Protein AF-A0A953ZDQ2-F1 (afdb_monomer_lite)

Sequence (167 aa):
MSFADTILGPKGLIAQKLPGYEDRPQQLAMAQAVEMALDNDRHLVVEAGTGVGKSFAYLVPAIRRAVEGKPDDRPIVISTGTIALQEQLYGKDIPFLRSVWEQEFTAVLAKGRSNYVSLRRLHNAARTEDKQGSGDMQRELSRLKRWAESTEDGSKSSMDFTPSGEA

Structure (mmCIF, N/CA/C/O backbone):
data_AF-A0A953ZDQ2-F1
#
_entry.id   AF-A0A953ZDQ2-F1
#
loop_
_atom_site.group_PDB
_atom_site.id
_atom_site.type_symbol
_atom_site.label_atom_id
_atom_site.label_alt_id
_atom_site.label_comp_id
_atom_site.label_asym_id
_atom_site.label_entity_id
_atom_site.label_seq_id
_atom_site.pdbx_PDB_ins_code
_atom_site.Cartn_x
_atom_site.Cartn_y
_atom_site.Cartn_z
_atom_site.occupancy
_atom_site.B_iso_or_equiv
_atom_site.auth_seq_id
_atom_site.auth_comp_id
_atom_site.auth_asym_id
_atom_site.auth_atom_id
_atom_site.pdbx_PDB_model_num
ATOM 1 N N . MET A 1 1 ? -15.096 0.222 21.584 1.00 63.53 1 MET A N 1
ATOM 2 C CA . MET A 1 1 ? -13.758 0.581 21.076 1.00 63.53 1 MET A CA 1
ATOM 3 C C . MET A 1 1 ? -13.760 0.205 19.605 1.00 63.53 1 MET A C 1
ATOM 5 O O . MET A 1 1 ? -14.180 -0.911 19.323 1.00 63.53 1 MET A O 1
ATOM 9 N N . SER A 1 2 ? -13.485 1.137 18.689 1.00 83.50 2 SER A N 1
ATOM 10 C CA . SER A 1 2 ? -13.499 0.824 17.250 1.00 83.50 2 SER A CA 1
ATOM 11 C C . SER A 1 2 ? -12.301 -0.054 16.897 1.00 83.50 2 SER A C 1
ATOM 13 O O . SER A 1 2 ? -11.312 -0.049 17.632 1.00 83.50 2 SER A O 1
ATOM 15 N N . PHE A 1 3 ? -12.347 -0.779 15.779 1.00 87.44 3 PHE A N 1
ATOM 16 C CA . PHE A 1 3 ? -11.174 -1.536 15.355 1.00 87.44 3 PHE A CA 1
ATOM 17 C C . PHE A 1 3 ? -10.009 -0.593 15.027 1.00 87.44 3 PHE A C 1
ATOM 19 O O . PHE A 1 3 ? -8.860 -0.884 15.343 1.00 87.44 3 PHE A O 1
ATOM 26 N N . ALA A 1 4 ? -10.286 0.590 14.467 1.00 89.69 4 ALA A N 1
ATOM 27 C CA . ALA A 1 4 ? -9.239 1.584 14.239 1.00 89.69 4 ALA A CA 1
ATOM 28 C C . ALA A 1 4 ? -8.437 1.922 15.517 1.00 89.69 4 ALA A C 1
ATOM 30 O O . ALA A 1 4 ? -7.227 2.117 15.436 1.00 89.69 4 ALA A O 1
ATOM 31 N N . ASP A 1 5 ? -9.076 1.933 16.693 1.00 89.94 5 ASP A N 1
ATOM 32 C CA . ASP A 1 5 ? -8.426 2.232 17.977 1.00 89.94 5 ASP A CA 1
ATOM 33 C C . ASP A 1 5 ? -7.484 1.108 18.443 1.00 89.94 5 ASP A C 1
ATOM 35 O O . ASP A 1 5 ? -6.423 1.381 19.003 1.00 89.94 5 ASP A O 1
ATOM 39 N N . THR A 1 6 ? -7.791 -0.158 18.139 1.00 91.81 6 THR A N 1
ATOM 40 C CA . THR A 1 6 ? -6.917 -1.289 18.510 1.00 91.81 6 THR A CA 1
ATOM 41 C C . THR A 1 6 ? -5.605 -1.304 17.719 1.00 91.81 6 THR A C 1
ATOM 43 O O . THR A 1 6 ? -4.609 -1.868 18.174 1.00 91.81 6 THR A O 1
ATOM 46 N N . ILE A 1 7 ? -5.574 -0.649 16.555 1.00 92.56 7 ILE A N 1
ATOM 47 C CA . ILE A 1 7 ? -4.393 -0.565 15.688 1.00 92.56 7 ILE A CA 1
ATOM 48 C C . ILE A 1 7 ? -3.663 0.776 15.846 1.00 92.56 7 ILE A C 1
ATOM 50 O O . ILE A 1 7 ? -2.445 0.781 16.038 1.00 92.56 7 ILE A O 1
ATOM 54 N N . LEU A 1 8 ? -4.394 1.895 15.766 1.00 93.19 8 LEU A N 1
ATOM 55 C CA . LEU A 1 8 ? -3.869 3.269 15.737 1.00 93.19 8 LEU A CA 1
ATOM 56 C C . LEU A 1 8 ? -3.978 4.001 17.080 1.00 93.19 8 LEU A C 1
ATOM 58 O O . LEU A 1 8 ? -3.484 5.116 17.209 1.00 93.19 8 LEU A O 1
ATOM 62 N N . GLY A 1 9 ? -4.619 3.423 18.092 1.00 91.06 9 GLY A N 1
ATOM 63 C CA . GLY A 1 9 ? -4.659 4.044 19.411 1.00 91.06 9 GLY A CA 1
ATOM 64 C C . GLY A 1 9 ? -3.264 4.139 20.051 1.00 91.06 9 GLY A C 1
ATOM 65 O O . GLY A 1 9 ? -2.327 3.449 19.636 1.00 91.06 9 GLY A O 1
ATOM 66 N N . PRO A 1 10 ? -3.108 4.916 21.136 1.00 88.44 10 PRO A N 1
ATOM 67 C CA . PRO A 1 10 ? -1.828 5.106 21.833 1.00 88.44 10 PRO A CA 1
ATOM 68 C C . PRO A 1 10 ? -1.224 3.811 22.407 1.00 88.44 10 PRO A C 1
ATOM 70 O O . PRO A 1 10 ? -0.040 3.768 22.730 1.00 88.44 10 PRO A O 1
ATOM 73 N N . LYS A 1 11 ? -2.029 2.750 22.551 1.00 89.12 11 LYS A N 1
ATOM 74 C CA . LYS A 1 11 ? -1.597 1.399 22.959 1.00 89.12 11 LYS A CA 1
ATOM 75 C C . LYS A 1 11 ? -1.813 0.344 21.864 1.00 89.12 11 LYS A C 1
ATOM 77 O O . LYS A 1 11 ? -1.686 -0.849 22.139 1.00 89.12 11 LYS A O 1
ATOM 82 N N . GLY A 1 12 ? -2.171 0.774 20.655 1.00 90.50 12 GLY A N 1
ATOM 83 C CA . GLY A 1 12 ? -2.493 -0.105 19.537 1.00 90.50 12 GLY A CA 1
ATOM 84 C C . GLY A 1 12 ? -1.272 -0.815 18.954 1.00 90.50 12 GLY A C 1
ATOM 85 O O . GLY A 1 12 ? -0.128 -0.519 19.308 1.00 90.50 12 GLY A O 1
ATOM 86 N N . LEU A 1 13 ? -1.511 -1.759 18.041 1.00 91.69 13 LEU A N 1
ATOM 87 C CA . LEU A 1 13 ? -0.452 -2.601 17.462 1.00 91.69 13 LEU A CA 1
ATOM 88 C C . LEU A 1 13 ? 0.668 -1.791 16.789 1.00 91.69 13 LEU A C 1
ATOM 90 O O . LEU A 1 13 ? 1.840 -2.159 16.878 1.00 91.69 13 LEU A O 1
ATOM 94 N N . ILE A 1 14 ? 0.334 -0.659 16.162 1.00 91.50 14 ILE A N 1
ATOM 95 C CA . ILE A 1 14 ? 1.333 0.206 15.522 1.00 91.50 14 ILE A CA 1
ATOM 96 C C . ILE A 1 14 ? 2.211 0.893 16.567 1.00 91.50 14 ILE A C 1
ATOM 98 O O . ILE A 1 14 ? 3.429 0.909 16.404 1.00 91.50 14 ILE A O 1
ATOM 102 N N . ALA A 1 15 ? 1.629 1.393 17.661 1.00 91.62 15 ALA A N 1
ATOM 103 C CA . ALA A 1 15 ? 2.377 2.031 18.744 1.00 91.62 15 ALA A CA 1
ATOM 104 C C . AL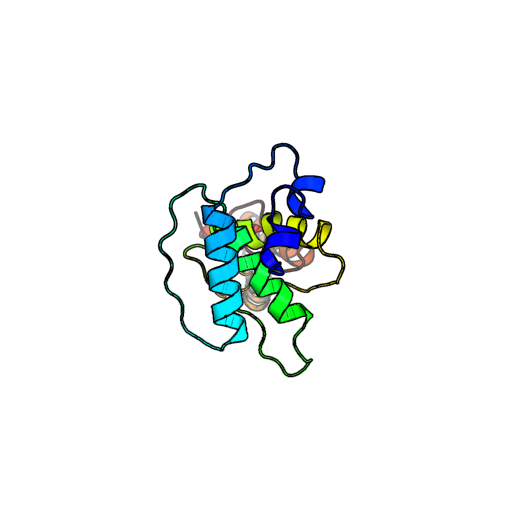A A 1 15 ? 3.404 1.080 19.385 1.00 91.62 15 ALA A C 1
ATOM 106 O O . ALA A 1 15 ? 4.476 1.507 19.804 1.00 91.62 15 ALA A O 1
ATOM 107 N N . GLN A 1 16 ? 3.100 -0.221 19.421 1.00 90.25 16 GLN A N 1
ATOM 108 C CA . GLN A 1 16 ? 3.986 -1.245 19.981 1.00 90.25 16 GLN A CA 1
ATOM 109 C C . GLN A 1 16 ? 5.171 -1.593 19.065 1.00 90.25 16 GLN A C 1
ATOM 111 O O . GLN A 1 16 ? 6.217 -2.015 19.558 1.00 90.25 16 GLN A O 1
ATOM 116 N N . LYS A 1 17 ? 5.023 -1.439 17.742 1.00 88.81 17 LYS A N 1
ATOM 117 C CA . LYS A 1 17 ? 6.038 -1.839 16.749 1.00 88.81 17 LYS A CA 1
ATOM 118 C C . LYS A 1 17 ? 6.763 -0.688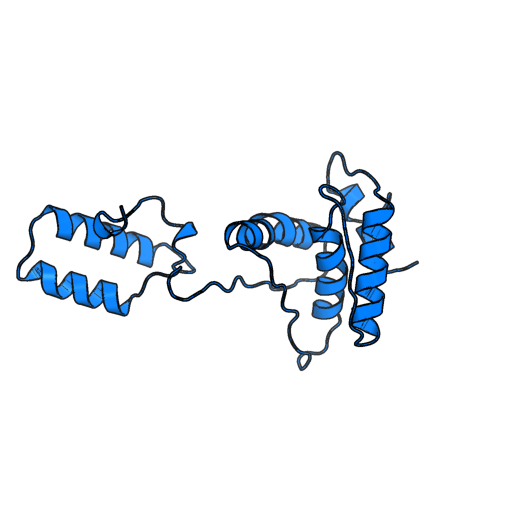 16.062 1.00 88.81 17 LYS A C 1
ATOM 120 O O . LYS A 1 17 ? 7.820 -0.934 15.487 1.00 88.81 17 LYS A O 1
ATOM 125 N N . LEU A 1 18 ? 6.225 0.530 16.081 1.00 88.56 18 LEU A N 1
ATOM 126 C CA . LEU A 1 18 ? 6.834 1.697 15.446 1.00 88.56 18 LEU A CA 1
ATOM 127 C C . LEU A 1 18 ? 7.524 2.581 16.497 1.00 88.56 18 LEU A C 1
ATOM 129 O O . LEU A 1 18 ? 6.842 3.307 17.225 1.00 88.56 18 LEU A O 1
ATOM 133 N N . PRO A 1 19 ? 8.868 2.572 16.579 1.00 86.56 19 PRO A N 1
ATOM 134 C CA . PRO A 1 19 ? 9.590 3.478 17.463 1.00 86.56 19 PRO A CA 1
ATOM 135 C C . PRO A 1 19 ? 9.272 4.935 17.117 1.00 86.56 19 PRO A C 1
ATOM 137 O O . PRO A 1 19 ? 9.325 5.327 15.951 1.00 86.56 19 PRO A O 1
ATOM 140 N N . GLY A 1 20 ? 8.950 5.740 18.130 1.00 86.62 20 GLY A N 1
ATOM 141 C CA . GLY A 1 20 ? 8.575 7.141 17.929 1.00 86.62 20 GLY A CA 1
ATOM 142 C C . GLY A 1 20 ? 7.167 7.341 17.363 1.00 86.62 20 GLY A C 1
ATOM 143 O O . GLY A 1 20 ? 6.900 8.400 16.798 1.00 86.62 20 GLY A O 1
ATOM 144 N N . TYR A 1 21 ? 6.275 6.349 17.494 1.00 89.50 21 TYR A N 1
ATOM 145 C CA . TYR A 1 21 ? 4.855 6.555 17.228 1.00 89.50 21 TYR A CA 1
ATOM 146 C C . TYR A 1 21 ? 4.316 7.719 18.065 1.00 89.50 21 TYR A C 1
ATOM 148 O O . TYR A 1 21 ? 4.526 7.788 19.276 1.00 89.50 21 TYR A O 1
ATOM 156 N N . GLU A 1 22 ? 3.610 8.622 17.399 1.00 89.88 22 GLU A N 1
ATOM 157 C CA . GLU A 1 22 ? 2.959 9.768 18.010 1.00 89.88 22 GLU A CA 1
ATOM 158 C C . GLU A 1 22 ? 1.454 9.578 17.860 1.00 89.88 22 GLU A C 1
ATOM 160 O O . GLU A 1 22 ? 0.960 9.426 16.740 1.00 89.88 22 GLU A O 1
ATOM 165 N N . ASP A 1 23 ? 0.736 9.592 18.982 1.00 89.06 23 ASP A N 1
ATOM 166 C CA . ASP A 1 23 ? -0.721 9.566 18.965 1.00 89.06 23 ASP A CA 1
ATOM 167 C C . ASP A 1 23 ? -1.252 10.866 18.353 1.00 89.06 23 ASP A C 1
ATOM 169 O O . ASP A 1 23 ? -0.991 11.967 18.842 1.00 89.06 23 ASP A O 1
ATOM 173 N N . ARG A 1 24 ? -1.984 10.731 17.246 1.00 92.31 24 ARG A N 1
ATOM 174 C CA . ARG A 1 24 ? -2.552 11.852 16.495 1.00 92.31 24 ARG A CA 1
ATOM 175 C C . ARG A 1 24 ? -4.066 11.684 16.448 1.00 92.31 24 ARG A C 1
ATOM 177 O O . ARG A 1 24 ? -4.561 10.944 15.595 1.00 92.31 24 ARG A O 1
ATOM 184 N N . PRO A 1 25 ? -4.833 12.405 17.286 1.00 92.62 25 PRO A N 1
ATOM 185 C CA . PRO A 1 25 ? -6.286 12.251 17.352 1.00 92.62 25 PRO A CA 1
ATOM 186 C C . PRO A 1 25 ? -6.988 12.419 15.997 1.00 92.62 25 PRO A C 1
ATOM 188 O O . PRO A 1 25 ? -7.975 11.742 15.720 1.00 92.62 25 PRO A O 1
ATOM 191 N N . GLN A 1 26 ? -6.461 13.275 15.113 1.00 94.75 26 GLN A N 1
ATOM 192 C CA . GLN A 1 26 ? -7.006 13.477 13.766 1.00 94.75 26 GLN A CA 1
ATOM 193 C C . GLN A 1 26 ? -6.822 12.245 12.865 1.00 94.75 26 GLN A C 1
ATOM 195 O O . GLN A 1 26 ? -7.666 11.986 12.008 1.00 94.75 26 GLN A O 1
ATOM 200 N N . GLN A 1 27 ? -5.745 11.475 13.058 1.00 95.75 27 GLN A N 1
ATOM 201 C CA . GLN A 1 27 ? -5.512 10.217 12.347 1.00 95.75 27 GLN A CA 1
ATOM 202 C C . GLN A 1 27 ? -6.571 9.185 12.729 1.00 95.75 27 GLN A C 1
ATOM 204 O O . GLN A 1 27 ? -7.185 8.576 11.853 1.00 95.75 27 GLN A O 1
ATOM 209 N N . LEU A 1 28 ? -6.803 9.025 14.034 1.00 95.06 28 LEU A N 1
ATOM 210 C CA . LEU A 1 28 ? -7.790 8.089 14.560 1.00 95.06 28 LEU A CA 1
ATOM 211 C C . LEU A 1 28 ? -9.213 8.494 14.157 1.00 95.06 28 LEU A C 1
ATOM 213 O O . LEU A 1 28 ? -9.979 7.647 13.704 1.00 95.06 28 LEU A O 1
ATOM 217 N N . ALA A 1 29 ? -9.542 9.788 14.228 1.00 95.50 29 ALA A N 1
ATOM 218 C CA . ALA A 1 29 ? -10.836 10.308 13.790 1.00 95.50 29 ALA A CA 1
ATOM 219 C C . ALA A 1 29 ? -11.089 10.046 12.295 1.00 95.50 29 ALA A C 1
ATOM 221 O O . ALA A 1 29 ? -12.172 9.597 11.917 1.00 95.50 29 ALA A O 1
ATOM 222 N N . MET A 1 30 ? -10.083 10.266 11.437 1.00 96.94 30 MET A N 1
ATOM 223 C CA . MET A 1 30 ? -10.173 9.922 10.015 1.00 96.94 30 MET A CA 1
ATOM 224 C C . MET A 1 30 ? -10.353 8.413 9.819 1.00 96.94 30 MET A C 1
ATOM 226 O O . MET A 1 30 ? -11.196 8.008 9.023 1.00 96.94 30 MET A O 1
ATOM 230 N N . ALA A 1 31 ? -9.603 7.583 10.547 1.00 97.25 31 ALA A N 1
ATOM 231 C CA . ALA A 1 31 ? -9.697 6.131 10.433 1.00 97.25 31 ALA A CA 1
ATOM 232 C C . ALA A 1 31 ? -11.082 5.605 10.820 1.00 97.25 31 ALA A C 1
ATOM 234 O O . ALA A 1 31 ? -11.662 4.820 10.078 1.00 97.25 31 ALA A O 1
ATOM 235 N N . GLN A 1 32 ? -11.649 6.101 11.921 1.00 96.25 32 GLN A N 1
ATOM 236 C CA . GLN A 1 32 ? -13.014 5.790 12.350 1.00 96.25 32 GLN A CA 1
ATOM 237 C C . GLN A 1 32 ? -14.054 6.248 11.323 1.00 96.25 32 GLN A C 1
ATOM 239 O O . GLN A 1 32 ? -15.009 5.526 11.045 1.00 96.25 32 GLN A O 1
ATOM 244 N N . ALA A 1 33 ? -13.875 7.430 10.726 1.00 97.06 33 ALA A N 1
ATOM 245 C CA . ALA A 1 33 ? -14.770 7.913 9.679 1.00 97.06 33 ALA A CA 1
ATOM 246 C C . ALA A 1 33 ? -14.738 7.004 8.440 1.00 97.06 33 ALA A C 1
ATOM 248 O O . ALA A 1 33 ? -15.795 6.651 7.915 1.00 97.06 33 ALA A O 1
ATOM 249 N N . VAL A 1 34 ? -13.544 6.591 7.998 1.00 97.44 34 VAL A N 1
ATOM 250 C CA . VAL A 1 34 ? -13.376 5.657 6.873 1.00 97.44 34 VAL A CA 1
ATOM 251 C C . VAL A 1 34 ? -13.958 4.283 7.212 1.00 97.44 34 VAL A C 1
ATOM 253 O O . VAL A 1 34 ? -14.665 3.714 6.388 1.00 97.44 34 VAL A O 1
ATOM 256 N N . GLU A 1 35 ? -13.717 3.777 8.424 1.00 96.06 35 GLU A N 1
ATOM 257 C CA . GLU A 1 35 ? -14.283 2.526 8.942 1.00 96.06 35 GLU A CA 1
ATOM 258 C C . GLU A 1 35 ? -15.813 2.528 8.836 1.00 96.06 35 GLU A C 1
ATOM 260 O O . GLU A 1 35 ? -16.395 1.672 8.175 1.00 96.06 35 GLU A O 1
ATOM 265 N N . MET A 1 36 ? -16.460 3.562 9.383 1.00 96.19 36 MET A N 1
ATOM 266 C CA . MET A 1 36 ? -17.913 3.717 9.312 1.00 96.19 36 MET A CA 1
ATOM 267 C C . MET A 1 36 ? -18.418 3.841 7.870 1.00 96.19 36 MET A C 1
ATOM 269 O O . MET A 1 36 ? -19.476 3.305 7.547 1.00 96.19 36 MET A O 1
ATOM 273 N N . ALA A 1 37 ? -17.700 4.549 6.997 1.00 97.00 37 ALA A N 1
ATOM 274 C CA . ALA A 1 37 ? -18.092 4.696 5.598 1.00 97.00 37 ALA A CA 1
ATOM 275 C C . ALA A 1 37 ? -18.049 3.355 4.847 1.00 97.00 37 ALA A C 1
ATOM 277 O O . ALA A 1 37 ? -18.986 3.048 4.111 1.00 97.00 37 ALA A O 1
ATOM 278 N N . LEU A 1 38 ? -17.007 2.547 5.074 1.00 94.00 38 LEU A N 1
ATOM 279 C CA . LEU A 1 38 ? -16.858 1.217 4.479 1.00 94.00 38 LEU A CA 1
ATOM 280 C C . LEU A 1 38 ? -17.892 0.218 5.015 1.00 94.00 38 LEU A C 1
ATOM 282 O O . LEU A 1 38 ? -18.436 -0.551 4.230 1.00 94.00 38 LEU A O 1
ATOM 286 N N . ASP A 1 39 ? -18.188 0.241 6.317 1.00 92.62 39 ASP A N 1
ATOM 287 C CA . ASP A 1 39 ? -19.161 -0.677 6.932 1.00 92.62 39 ASP A CA 1
ATOM 288 C C . ASP A 1 39 ? -20.608 -0.387 6.520 1.00 92.62 39 ASP A C 1
ATOM 290 O O . ASP A 1 39 ? -21.447 -1.283 6.517 1.00 92.62 39 ASP A O 1
ATOM 294 N N . ASN A 1 40 ? -20.912 0.871 6.191 1.00 94.94 40 ASN A N 1
ATOM 295 C CA . ASN A 1 40 ? -22.263 1.309 5.838 1.00 94.94 40 ASN A CA 1
ATOM 296 C C . ASN A 1 40 ? -22.448 1.553 4.331 1.00 94.94 40 ASN A C 1
ATOM 298 O O . ASN A 1 40 ? -23.468 2.126 3.945 1.00 94.94 40 ASN A O 1
ATOM 302 N N . ASP A 1 41 ? -21.468 1.185 3.497 1.00 92.44 41 ASP A N 1
ATOM 303 C CA . ASP A 1 41 ? -21.462 1.423 2.047 1.00 92.44 41 ASP A CA 1
ATOM 304 C C . ASP A 1 41 ? -21.768 2.892 1.669 1.00 92.44 41 ASP A C 1
ATOM 306 O O . ASP A 1 41 ? -22.548 3.190 0.761 1.00 92.44 41 ASP A O 1
ATOM 310 N N . ARG A 1 42 ? -21.160 3.847 2.387 1.00 96.50 42 ARG A N 1
ATOM 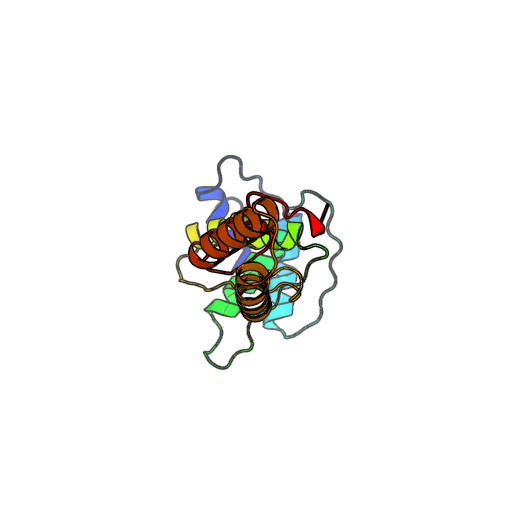311 C CA . ARG A 1 42 ? -21.363 5.293 2.189 1.00 96.50 42 ARG A CA 1
ATOM 312 C C . ARG A 1 42 ? -20.146 5.974 1.582 1.00 96.50 42 ARG A C 1
ATOM 314 O O . ARG A 1 42 ? -19.001 5.612 1.833 1.00 96.50 42 ARG A O 1
ATOM 321 N N . HIS A 1 43 ? -20.399 7.045 0.834 1.00 97.94 43 HIS A N 1
ATOM 322 C CA . HIS A 1 43 ? -19.345 7.960 0.411 1.00 97.94 43 HIS A CA 1
ATOM 323 C C . HIS A 1 43 ? -18.920 8.870 1.565 1.00 97.94 43 HIS A C 1
ATOM 325 O O . HIS A 1 43 ? -19.756 9.388 2.306 1.00 97.94 43 HIS A O 1
ATOM 331 N N . LEU A 1 44 ? -17.614 9.093 1.671 1.00 98.00 44 LEU A N 1
ATOM 332 C CA . LEU A 1 44 ? -17.000 9.980 2.645 1.00 98.00 44 LEU A CA 1
ATOM 333 C C . LEU A 1 44 ? -16.002 10.891 1.930 1.00 98.00 44 LEU A C 1
ATOM 335 O O . LEU A 1 44 ? -15.203 10.433 1.116 1.00 98.00 44 LEU A O 1
ATOM 339 N N . VAL A 1 45 ? -16.030 12.174 2.280 1.00 97.81 45 VAL A N 1
ATOM 340 C CA . VAL A 1 45 ? -15.027 13.159 1.872 1.00 97.81 45 VAL A CA 1
ATOM 341 C C . VAL A 1 45 ? -14.318 13.638 3.132 1.00 97.81 45 VAL A C 1
ATOM 343 O O . VAL A 1 45 ? -14.970 14.064 4.081 1.00 97.81 45 VAL A O 1
ATOM 346 N N . VAL A 1 46 ? -12.988 13.555 3.143 1.00 96.31 46 VAL A N 1
ATOM 347 C CA . VAL A 1 46 ? -12.150 14.019 4.253 1.00 96.31 46 VAL A CA 1
ATOM 348 C C . VAL A 1 46 ? -11.083 14.952 3.712 1.00 96.31 46 VAL A C 1
ATOM 350 O O . VAL A 1 46 ? -10.335 14.589 2.804 1.00 96.31 46 VAL A O 1
ATOM 353 N N . GLU A 1 47 ? -10.973 16.128 4.318 1.00 95.38 47 GLU A N 1
ATOM 354 C CA . GLU A 1 47 ? -9.802 16.983 4.179 1.00 95.38 47 GLU A CA 1
ATOM 355 C C . GLU A 1 47 ? -8.835 16.691 5.328 1.00 95.38 47 GLU A C 1
ATOM 357 O O . GLU A 1 47 ? -9.199 16.742 6.501 1.00 95.38 47 GLU A O 1
ATOM 362 N N . ALA A 1 48 ? -7.593 16.356 4.991 1.00 90.75 48 ALA A N 1
ATOM 363 C CA . ALA A 1 48 ? -6.595 15.959 5.970 1.00 90.75 48 ALA A CA 1
ATOM 364 C C . ALA A 1 48 ? -5.249 16.631 5.666 1.00 90.75 48 ALA A C 1
ATOM 366 O O . ALA A 1 48 ? -4.671 16.458 4.586 1.00 90.75 48 ALA A O 1
ATOM 367 N N . GLY A 1 49 ? -4.726 17.379 6.642 1.00 89.56 49 GLY A N 1
ATOM 368 C CA . GLY A 1 49 ? -3.459 18.111 6.537 1.00 89.56 49 GLY A CA 1
ATOM 369 C C . GLY A 1 49 ? -2.250 17.201 6.297 1.00 89.56 49 GLY A C 1
ATOM 370 O O . GLY A 1 49 ? -2.299 15.984 6.488 1.00 89.56 49 GLY A O 1
ATOM 371 N N . THR A 1 50 ? -1.138 17.737 5.799 1.00 87.12 50 THR A N 1
ATOM 372 C CA . THR A 1 50 ? 0.121 16.976 5.671 1.00 87.12 50 THR A CA 1
ATOM 373 C C . THR A 1 50 ? 0.608 16.491 7.037 1.00 87.12 50 THR A C 1
ATOM 375 O O . THR A 1 50 ? 0.406 17.162 8.040 1.00 87.12 50 THR A O 1
ATOM 378 N N . GLY A 1 51 ? 1.230 15.311 7.093 1.00 84.88 51 GLY A N 1
ATOM 379 C CA . GLY A 1 51 ? 1.783 14.774 8.343 1.00 84.88 51 GLY A CA 1
ATOM 380 C C . GLY A 1 51 ? 0.778 14.103 9.288 1.00 84.88 51 GLY A C 1
ATOM 381 O O . GLY A 1 51 ? 1.203 13.359 10.156 1.00 84.88 51 GLY A O 1
ATOM 382 N N . VAL A 1 52 ? -0.538 14.221 9.084 1.00 87.31 52 VAL A N 1
ATOM 383 C CA . VAL A 1 52 ? -1.548 13.599 9.977 1.00 87.31 52 VAL A CA 1
ATOM 384 C C . VAL A 1 52 ? -1.618 12.064 9.912 1.00 87.31 52 VAL A C 1
ATOM 386 O O . VAL A 1 52 ? -2.464 11.465 10.554 1.00 87.31 52 VAL A O 1
ATOM 389 N N . GLY A 1 53 ? -0.771 11.401 9.117 1.00 91.25 53 GLY A N 1
ATOM 390 C CA . GLY A 1 53 ? -0.797 9.939 8.990 1.00 91.25 53 GLY A CA 1
ATOM 391 C C . GLY A 1 53 ? -1.948 9.399 8.129 1.00 91.25 53 GLY A C 1
ATOM 392 O O . GLY A 1 53 ? -2.415 8.283 8.359 1.00 91.25 53 GLY A O 1
ATOM 393 N N . LYS A 1 54 ? -2.374 10.180 7.120 1.00 94.75 54 LYS A N 1
ATOM 394 C CA . LYS A 1 54 ? -3.473 9.867 6.181 1.00 94.75 54 LYS A CA 1
ATOM 395 C C . LYS A 1 54 ? -3.430 8.441 5.639 1.00 94.75 54 LYS A C 1
ATOM 397 O O . LYS A 1 54 ? -4.465 7.789 5.596 1.00 94.75 54 LYS A O 1
ATOM 402 N N . SER A 1 55 ? -2.240 7.980 5.235 1.00 95.25 55 SER A N 1
ATOM 403 C CA . SER A 1 55 ? -2.051 6.653 4.644 1.00 95.25 55 SER A CA 1
ATOM 404 C C . SER A 1 55 ? -2.568 5.553 5.557 1.00 95.25 55 SER A C 1
ATOM 406 O O . SER A 1 55 ? -3.440 4.791 5.163 1.00 95.25 55 SER A O 1
ATOM 408 N N . PHE A 1 56 ? -2.105 5.508 6.806 1.00 95.69 56 PHE A N 1
ATOM 409 C CA . PHE A 1 56 ? -2.572 4.493 7.749 1.00 95.69 56 PHE A CA 1
ATOM 410 C C . PHE A 1 56 ? -4.046 4.684 8.105 1.00 95.69 56 PHE A C 1
ATOM 412 O O . PHE A 1 56 ? -4.756 3.694 8.261 1.00 95.69 56 PHE A O 1
ATOM 419 N N . ALA A 1 57 ? -4.522 5.932 8.165 1.00 96.44 57 ALA A N 1
ATOM 420 C CA . ALA A 1 57 ? -5.914 6.215 8.488 1.00 96.44 57 ALA A CA 1
ATOM 421 C C . ALA A 1 57 ? -6.898 5.599 7.478 1.00 96.44 57 ALA A C 1
ATOM 423 O O . ALA A 1 57 ? -7.936 5.103 7.896 1.00 96.44 57 ALA A O 1
ATOM 424 N N . TYR A 1 58 ? -6.584 5.565 6.176 1.00 96.75 58 TYR A N 1
ATOM 425 C CA . TYR A 1 58 ? -7.423 4.837 5.212 1.00 96.75 58 TYR A CA 1
ATOM 426 C C . TYR A 1 58 ? -7.009 3.371 5.016 1.00 96.75 58 TYR A C 1
ATOM 428 O O . TYR A 1 58 ? -7.870 2.549 4.718 1.00 96.75 58 TYR A O 1
ATOM 436 N N . LEU A 1 59 ? -5.725 3.017 5.177 1.00 97.38 59 LEU A N 1
ATOM 437 C CA . LEU A 1 59 ? -5.244 1.646 4.956 1.00 97.38 59 LEU A CA 1
ATOM 438 C C . LEU A 1 59 ? -5.746 0.672 6.020 1.00 97.38 59 LEU A C 1
ATOM 440 O O . LEU A 1 59 ? -6.152 -0.427 5.672 1.00 97.38 59 LEU A O 1
ATOM 444 N N . VAL A 1 60 ? -5.729 1.057 7.297 1.00 96.50 60 VAL A N 1
ATOM 445 C CA . VAL A 1 60 ? -6.152 0.183 8.403 1.00 96.50 60 VAL A CA 1
ATOM 446 C C . VAL A 1 60 ? -7.602 -0.296 8.225 1.00 96.50 60 VAL A C 1
ATOM 448 O O . VAL A 1 60 ? -7.812 -1.505 8.133 1.00 96.50 60 VAL A O 1
ATOM 451 N N . PRO A 1 61 ? -8.613 0.586 8.101 1.00 96.44 61 PRO A N 1
ATOM 452 C CA . PRO A 1 61 ? -9.986 0.130 7.888 1.00 96.44 61 PRO A CA 1
ATOM 453 C C . PRO A 1 61 ? -10.184 -0.565 6.529 1.00 96.44 61 PRO A C 1
ATOM 455 O O . PRO A 1 61 ? -10.983 -1.495 6.439 1.00 96.44 61 PRO A O 1
ATOM 458 N N . ALA A 1 62 ? -9.432 -0.189 5.486 1.00 96.38 62 ALA A N 1
ATOM 459 C CA . ALA A 1 62 ? -9.455 -0.881 4.195 1.00 96.38 62 ALA A CA 1
ATOM 460 C C . ALA A 1 62 ? -8.964 -2.336 4.291 1.00 96.38 62 ALA A C 1
ATOM 462 O O . ALA A 1 62 ? -9.613 -3.237 3.764 1.00 96.38 62 ALA A O 1
ATOM 463 N N . ILE A 1 63 ? -7.838 -2.571 4.972 1.00 95.88 63 ILE A N 1
ATOM 464 C CA . ILE A 1 63 ? -7.285 -3.914 5.181 1.00 95.88 63 ILE A CA 1
ATOM 465 C C . ILE A 1 63 ? -8.256 -4.741 6.015 1.00 95.88 63 ILE A C 1
ATOM 467 O O . ILE A 1 63 ? -8.567 -5.858 5.613 1.00 95.88 63 ILE A O 1
ATOM 471 N N . ARG A 1 64 ? -8.814 -4.185 7.103 1.00 94.88 64 ARG A N 1
ATOM 472 C CA . ARG A 1 64 ? -9.855 -4.875 7.880 1.00 94.88 64 ARG A CA 1
ATOM 473 C C . ARG A 1 64 ? -11.001 -5.327 6.982 1.00 94.88 64 ARG A C 1
ATOM 475 O O . ARG A 1 64 ? -11.329 -6.508 6.966 1.00 94.88 64 ARG A O 1
ATOM 482 N N . ARG A 1 65 ? -11.573 -4.406 6.200 1.00 93.75 65 ARG A N 1
ATOM 483 C CA . ARG A 1 65 ? -12.707 -4.706 5.316 1.00 93.75 65 ARG A CA 1
ATOM 484 C C . ARG A 1 65 ? -12.377 -5.782 4.280 1.00 93.75 65 ARG A C 1
ATOM 486 O O . ARG A 1 65 ? -13.265 -6.555 3.928 1.00 93.75 65 ARG A O 1
ATOM 493 N N . ALA A 1 66 ? -11.136 -5.814 3.792 1.00 93.69 66 ALA A N 1
ATOM 494 C CA . ALA A 1 66 ? -10.660 -6.816 2.845 1.00 93.69 66 ALA A CA 1
ATOM 495 C C . ALA A 1 66 ? -10.447 -8.194 3.494 1.00 93.69 66 ALA A C 1
ATOM 497 O O . ALA A 1 66 ? -10.759 -9.201 2.870 1.00 93.69 66 ALA A O 1
ATOM 498 N N . VAL A 1 67 ? -9.940 -8.246 4.729 1.00 92.31 67 VAL A N 1
ATOM 499 C CA . VAL A 1 67 ? -9.659 -9.505 5.440 1.00 92.31 67 VAL A CA 1
ATOM 500 C C . VAL A 1 67 ? -10.918 -10.127 6.047 1.00 92.31 67 VAL A C 1
ATOM 502 O O . VAL A 1 67 ? -11.083 -11.342 6.011 1.00 92.31 67 VAL A O 1
ATOM 505 N N . GLU A 1 68 ? -11.824 -9.309 6.581 1.00 91.44 68 GLU A N 1
ATOM 506 C CA . GLU A 1 68 ? -13.115 -9.759 7.125 1.00 91.44 68 GLU A CA 1
ATOM 507 C C . GLU A 1 68 ? -14.170 -9.997 6.032 1.00 91.44 68 GLU A C 1
ATOM 509 O O . GLU A 1 68 ? -15.249 -10.530 6.303 1.00 91.44 68 GLU A O 1
ATOM 514 N N . GLY A 1 69 ? -13.876 -9.577 4.799 1.00 85.19 69 GLY A N 1
ATOM 515 C CA . GLY A 1 69 ? -14.746 -9.765 3.646 1.00 85.19 69 GLY A CA 1
ATOM 516 C C . GLY A 1 69 ? -14.935 -11.236 3.278 1.00 85.19 69 GLY A C 1
ATOM 517 O O . GLY A 1 69 ? -14.119 -12.106 3.588 1.00 85.19 69 GLY A O 1
ATOM 518 N N . LYS A 1 70 ? -16.035 -11.530 2.585 1.00 82.88 70 LYS A N 1
ATOM 519 C CA . LYS A 1 70 ? -16.273 -12.869 2.023 1.00 82.88 70 LYS A CA 1
ATOM 520 C C . LYS A 1 70 ? -15.436 -13.074 0.753 1.00 82.88 70 LYS A C 1
ATOM 522 O O . LYS A 1 70 ? -15.101 -12.091 0.101 1.00 82.88 70 LYS A O 1
ATOM 527 N N . PRO A 1 71 ? -15.165 -14.325 0.331 1.00 74.94 71 PRO A N 1
ATOM 528 C CA . PRO A 1 71 ? -14.436 -14.598 -0.913 1.00 74.94 71 PRO A CA 1
ATOM 529 C C . PRO A 1 71 ? -15.026 -13.930 -2.170 1.00 74.94 71 PRO A C 1
ATOM 531 O O . PRO A 1 71 ? -14.284 -13.640 -3.102 1.00 74.94 71 PRO A O 1
ATOM 534 N N . ASP A 1 72 ? -16.337 -13.663 -2.178 1.00 82.50 72 ASP A N 1
ATOM 535 C CA . ASP A 1 72 ? -17.048 -13.002 -3.282 1.00 82.50 72 ASP A CA 1
ATOM 536 C C . ASP A 1 72 ? -17.116 -11.466 -3.147 1.00 82.50 72 ASP A C 1
ATOM 538 O O . ASP A 1 72 ? -17.674 -10.787 -4.015 1.00 82.50 72 ASP A O 1
ATOM 542 N N . ASP A 1 73 ? -16.576 -10.894 -2.065 1.00 86.56 73 ASP A N 1
ATOM 543 C CA . ASP A 1 73 ? -16.537 -9.446 -1.891 1.00 86.56 73 ASP A CA 1
ATOM 544 C C . ASP A 1 73 ? -15.570 -8.812 -2.897 1.00 86.56 73 ASP A C 1
ATOM 546 O O . ASP A 1 73 ? -14.519 -9.349 -3.257 1.00 86.56 73 ASP A O 1
ATOM 550 N N . ARG A 1 74 ? -15.924 -7.609 -3.355 1.00 88.19 74 ARG A N 1
ATOM 551 C CA . ARG A 1 74 ? -15.062 -6.846 -4.260 1.00 88.19 74 ARG A CA 1
ATOM 552 C C . ARG A 1 74 ? -13.768 -6.451 -3.537 1.00 88.19 74 ARG A C 1
ATOM 554 O O . ARG A 1 74 ? -13.836 -6.016 -2.386 1.00 88.19 74 ARG A O 1
ATOM 561 N N . PRO A 1 75 ? -12.609 -6.508 -4.216 1.00 92.75 75 PRO A N 1
ATOM 562 C CA . PRO A 1 75 ? -11.358 -6.051 -3.630 1.00 92.75 75 PRO A CA 1
ATOM 563 C C . PRO A 1 75 ? -11.412 -4.547 -3.340 1.00 92.75 75 PRO A C 1
ATOM 565 O O . PRO A 1 75 ? -12.044 -3.776 -4.070 1.00 92.75 75 PRO A O 1
ATOM 568 N N . ILE A 1 76 ? -10.694 -4.117 -2.302 1.00 95.56 76 ILE A N 1
ATOM 569 C CA . ILE A 1 76 ? -10.506 -2.693 -2.026 1.00 95.56 76 ILE A CA 1
ATOM 570 C C . ILE A 1 76 ? -9.507 -2.109 -3.025 1.00 95.56 76 ILE A C 1
ATOM 572 O O . ILE A 1 76 ? -8.401 -2.620 -3.198 1.00 95.56 76 ILE A O 1
ATOM 576 N N . VAL A 1 77 ? -9.892 -1.003 -3.661 1.00 96.69 77 VAL A N 1
ATOM 577 C CA . VAL A 1 77 ? -9.040 -0.260 -4.592 1.00 96.69 77 VAL A CA 1
ATOM 578 C C . VAL A 1 77 ? -8.643 1.063 -3.956 1.00 96.69 77 VAL A C 1
ATOM 580 O O . VAL A 1 77 ? -9.497 1.873 -3.600 1.00 96.69 77 VAL A O 1
ATOM 583 N N . ILE A 1 78 ? -7.337 1.298 -3.859 1.00 97.25 78 ILE A N 1
ATOM 584 C CA . ILE A 1 78 ? -6.769 2.559 -3.379 1.00 97.25 78 ILE A CA 1
ATOM 585 C C . ILE A 1 78 ? -6.171 3.288 -4.576 1.00 97.25 78 ILE A C 1
ATOM 587 O O . ILE A 1 78 ? -5.255 2.790 -5.226 1.00 97.25 78 ILE A O 1
ATOM 591 N N . SER A 1 79 ? -6.695 4.478 -4.860 1.00 96.25 79 SER A N 1
ATOM 592 C CA . SER A 1 79 ? -6.199 5.356 -5.920 1.00 96.25 79 SER A CA 1
ATOM 593 C C . SER A 1 79 ? -5.478 6.557 -5.313 1.00 96.25 79 SER A C 1
ATOM 595 O O . SER A 1 79 ? -5.943 7.137 -4.333 1.00 96.25 79 SER A O 1
ATOM 597 N N . THR A 1 80 ? -4.335 6.935 -5.883 1.00 94.69 80 THR A N 1
ATOM 598 C CA . THR A 1 80 ? -3.523 8.074 -5.431 1.00 94.69 80 THR A CA 1
ATOM 599 C C . THR A 1 80 ? -2.901 8.805 -6.620 1.00 94.69 80 THR A C 1
ATOM 601 O O . THR A 1 80 ? -2.846 8.273 -7.729 1.00 94.69 80 THR A O 1
ATOM 604 N N . GLY A 1 81 ? -2.451 10.042 -6.398 1.00 93.31 81 GLY A N 1
ATOM 605 C CA . GLY A 1 81 ? -2.155 11.004 -7.462 1.00 93.31 81 GLY A CA 1
ATOM 606 C C . GLY A 1 81 ? -0.927 10.702 -8.325 1.00 93.31 81 GLY A C 1
ATOM 607 O O . GLY A 1 81 ? -0.854 11.197 -9.446 1.00 93.31 81 GLY A O 1
ATOM 608 N N . THR A 1 82 ? 0.042 9.914 -7.847 1.00 94.25 82 THR A N 1
ATOM 609 C CA . THR A 1 82 ? 1.285 9.632 -8.592 1.00 94.25 82 THR A CA 1
ATOM 610 C C . THR A 1 82 ? 1.779 8.203 -8.372 1.00 94.25 82 THR A C 1
ATOM 612 O O . THR A 1 82 ? 1.472 7.580 -7.357 1.00 94.25 82 THR A O 1
ATOM 615 N N . ILE A 1 83 ? 2.596 7.690 -9.300 1.00 94.25 83 ILE A N 1
ATOM 616 C CA . ILE A 1 83 ? 3.238 6.366 -9.180 1.00 94.25 83 ILE A CA 1
ATOM 617 C C . ILE A 1 83 ? 4.154 6.306 -7.952 1.00 94.25 83 ILE A C 1
ATOM 619 O O . ILE A 1 83 ? 4.116 5.321 -7.226 1.00 94.25 83 ILE A O 1
ATOM 623 N N . ALA A 1 84 ? 4.901 7.376 -7.666 1.00 93.38 84 ALA A N 1
ATOM 624 C CA . ALA A 1 84 ? 5.762 7.445 -6.485 1.00 93.38 84 ALA A CA 1
ATOM 625 C C . ALA A 1 84 ? 4.965 7.285 -5.176 1.00 93.38 84 ALA A C 1
ATOM 627 O O . ALA A 1 84 ? 5.400 6.586 -4.265 1.00 93.38 84 ALA A O 1
ATOM 628 N N . LEU A 1 85 ? 3.765 7.877 -5.091 1.00 94.88 85 LEU A N 1
ATOM 629 C CA . LEU A 1 85 ? 2.880 7.677 -3.939 1.00 94.88 85 LEU A CA 1
ATOM 630 C C . LEU A 1 85 ? 2.363 6.235 -3.867 1.00 94.88 85 LEU A C 1
ATOM 632 O O . LEU A 1 85 ? 2.292 5.678 -2.776 1.00 94.88 85 LEU A O 1
ATOM 636 N N . GLN A 1 86 ? 2.035 5.612 -5.004 1.00 95.94 86 GLN A N 1
ATOM 637 C CA . GLN A 1 86 ? 1.634 4.200 -5.030 1.00 95.94 86 GLN A CA 1
ATOM 638 C C . GLN A 1 86 ? 2.769 3.282 -4.550 1.00 95.94 86 GLN A C 1
ATOM 640 O O . GLN A 1 86 ? 2.535 2.364 -3.770 1.00 95.94 86 GLN A O 1
ATOM 645 N N . GLU A 1 87 ? 4.003 3.549 -4.974 1.00 93.75 87 GLU A N 1
ATOM 646 C CA . GLU A 1 87 ? 5.194 2.796 -4.569 1.00 93.75 87 GLU A CA 1
ATOM 647 C C . GLU A 1 87 ? 5.537 2.992 -3.101 1.00 93.75 87 GLU A C 1
ATOM 649 O O . GLU A 1 87 ? 5.911 2.029 -2.439 1.00 93.75 87 GLU A O 1
ATOM 654 N N . GLN A 1 88 ? 5.353 4.199 -2.560 1.00 94.88 88 GLN A N 1
ATOM 655 C CA . GLN A 1 88 ? 5.498 4.426 -1.126 1.00 94.88 88 GLN A CA 1
ATOM 656 C C . GLN A 1 88 ? 4.501 3.566 -0.338 1.00 94.88 88 GLN A C 1
ATOM 658 O O . GLN A 1 88 ? 4.882 2.917 0.637 1.00 94.88 88 GLN A O 1
ATOM 663 N N . LEU A 1 89 ? 3.238 3.515 -0.776 1.00 96.44 89 LEU A N 1
ATOM 664 C CA . LEU A 1 89 ? 2.237 2.669 -0.129 1.00 96.44 89 LEU A CA 1
ATOM 665 C C . LEU A 1 89 ? 2.623 1.192 -0.223 1.00 96.44 89 LEU A C 1
ATOM 667 O O . LEU A 1 89 ? 2.618 0.491 0.784 1.00 96.44 89 LEU A O 1
ATOM 671 N N . TYR A 1 90 ? 2.992 0.730 -1.416 1.00 95.75 90 TYR A N 1
ATOM 672 C CA . TYR A 1 90 ? 3.260 -0.680 -1.688 1.00 95.75 90 TYR A CA 1
ATOM 673 C C . TYR A 1 90 ? 4.575 -1.194 -1.089 1.00 95.75 90 TYR A C 1
ATOM 675 O O . TYR A 1 90 ? 4.625 -2.315 -0.595 1.00 95.75 90 TYR A O 1
ATOM 683 N N . GLY A 1 91 ? 5.640 -0.394 -1.127 1.00 94.69 91 GLY A N 1
ATOM 684 C CA . GLY A 1 91 ? 6.984 -0.788 -0.700 1.00 94.69 91 GLY A CA 1
ATOM 685 C C . GLY A 1 91 ? 7.307 -0.470 0.759 1.00 94.69 91 GLY A C 1
ATOM 686 O O . GLY A 1 91 ? 8.274 -1.010 1.292 1.00 94.69 91 GLY A O 1
ATOM 687 N N . LYS A 1 92 ? 6.520 0.389 1.421 1.00 94.31 92 LYS A N 1
ATOM 688 C CA . LYS A 1 92 ? 6.778 0.812 2.805 1.00 94.31 92 LYS A CA 1
ATOM 689 C C . LYS A 1 92 ? 5.567 0.643 3.712 1.00 94.31 92 LYS A C 1
ATOM 691 O O . LYS A 1 92 ? 5.633 -0.125 4.670 1.00 94.31 92 LYS A O 1
ATOM 696 N N . ASP A 1 93 ? 4.471 1.339 3.415 1.00 95.25 93 ASP A N 1
ATOM 697 C CA . ASP A 1 93 ? 3.339 1.433 4.344 1.00 95.25 93 ASP A CA 1
ATOM 698 C C . ASP A 1 93 ? 2.617 0.078 4.490 1.00 95.25 93 ASP A C 1
ATOM 700 O O . ASP A 1 93 ? 2.373 -0.379 5.605 1.00 95.25 93 ASP A O 1
ATOM 704 N N . ILE A 1 94 ? 2.337 -0.608 3.379 1.00 96.69 94 ILE A N 1
ATOM 705 C CA . ILE A 1 94 ? 1.682 -1.924 3.358 1.00 96.69 94 ILE A CA 1
ATOM 706 C C . ILE A 1 94 ? 2.556 -3.024 3.989 1.00 96.69 94 ILE A C 1
ATOM 708 O O . ILE A 1 94 ? 2.034 -3.755 4.832 1.00 96.69 94 ILE A O 1
ATOM 712 N N . PRO A 1 95 ? 3.859 -3.163 3.663 1.00 95.62 95 PRO A N 1
ATOM 713 C CA . PRO A 1 95 ? 4.731 -4.130 4.326 1.00 95.62 95 PRO A CA 1
ATOM 714 C C . PRO A 1 95 ? 4.826 -3.909 5.836 1.00 95.62 95 PRO A C 1
ATOM 716 O O . PRO A 1 95 ? 4.793 -4.873 6.601 1.00 95.62 95 PRO A O 1
ATOM 719 N N . PHE A 1 96 ? 4.881 -2.647 6.279 1.00 94.88 96 PHE A N 1
ATOM 720 C CA . PHE A 1 96 ? 4.826 -2.332 7.702 1.00 94.88 96 PHE A CA 1
ATOM 721 C C . PHE A 1 96 ? 3.498 -2.785 8.322 1.00 94.88 96 PHE A C 1
ATOM 723 O O . PHE A 1 96 ? 3.515 -3.475 9.340 1.00 94.88 96 PHE A O 1
ATOM 730 N N . LEU A 1 97 ? 2.360 -2.473 7.693 1.00 95.31 97 LEU A N 1
ATOM 731 C CA . LEU A 1 97 ? 1.049 -2.910 8.180 1.00 95.31 97 LEU A CA 1
ATOM 732 C C . LEU A 1 97 ? 0.923 -4.437 8.221 1.00 95.31 97 LEU A C 1
ATOM 734 O O . LEU A 1 97 ? 0.423 -4.969 9.204 1.00 95.31 97 LEU A O 1
ATOM 738 N N . ARG A 1 98 ? 1.466 -5.155 7.233 1.00 95.25 98 ARG A N 1
ATOM 739 C CA . ARG A 1 98 ? 1.535 -6.624 7.252 1.00 95.25 98 ARG A CA 1
ATOM 740 C C . ARG A 1 98 ? 2.331 -7.149 8.445 1.00 95.25 98 ARG A C 1
ATOM 742 O O . ARG A 1 98 ? 1.957 -8.152 9.029 1.00 95.25 98 ARG A O 1
ATOM 749 N N . SER A 1 99 ? 3.391 -6.451 8.855 1.00 92.88 99 SER A N 1
ATOM 750 C CA . SER A 1 99 ? 4.211 -6.857 10.005 1.00 92.88 99 SER A CA 1
ATOM 751 C C . SER A 1 99 ? 3.516 -6.705 11.367 1.00 92.88 99 SER A C 1
ATOM 753 O O . SER A 1 99 ? 3.986 -7.283 12.355 1.00 92.88 99 SER A O 1
ATOM 755 N N . VAL A 1 100 ? 2.447 -5.903 11.443 1.00 91.56 100 VAL A N 1
ATOM 756 C CA . VAL A 1 100 ? 1.658 -5.673 12.668 1.00 91.56 100 VAL A CA 1
ATOM 757 C C . VAL A 1 100 ? 0.289 -6.349 12.628 1.00 91.56 100 VAL A C 1
ATOM 759 O O . VAL A 1 100 ? -0.339 -6.460 13.673 1.00 91.56 100 VAL A O 1
ATOM 762 N N . TRP A 1 101 ? -0.179 -6.781 11.457 1.00 91.75 101 TRP A N 1
ATOM 763 C CA . TRP A 1 101 ? -1.465 -7.453 11.301 1.00 91.75 101 TRP A CA 1
ATOM 764 C C . TRP A 1 101 ? -1.345 -8.941 11.631 1.00 91.75 101 TRP A C 1
ATOM 766 O O . TRP A 1 101 ? -0.383 -9.589 11.232 1.00 91.75 101 TRP A O 1
ATOM 776 N N . GLU A 1 102 ? -2.325 -9.494 12.343 1.00 88.00 102 GLU A N 1
ATOM 777 C CA . GLU A 1 102 ? -2.312 -10.917 12.723 1.00 88.00 102 GLU A CA 1
ATOM 778 C C . GLU A 1 102 ? -2.710 -11.843 11.566 1.00 88.00 102 GLU A C 1
ATOM 780 O O . GLU A 1 102 ? -2.260 -12.983 11.483 1.00 88.00 102 GLU A O 1
ATOM 785 N N . GLN A 1 103 ? -3.576 -11.355 10.681 1.00 90.62 103 GLN A N 1
ATOM 786 C CA . GLN A 1 103 ? -4.108 -12.098 9.542 1.00 90.62 103 GLN A CA 1
ATOM 787 C C . GLN A 1 103 ? -3.343 -11.746 8.260 1.00 90.62 103 GLN A C 1
ATOM 789 O O . GLN A 1 103 ? -2.982 -10.591 8.028 1.00 90.62 103 GLN A O 1
ATOM 794 N N . GLU A 1 104 ? -3.146 -12.734 7.392 1.00 91.62 104 GLU A N 1
ATOM 795 C CA . GLU A 1 104 ? -2.518 -12.517 6.090 1.00 91.62 104 GLU A CA 1
ATOM 796 C C . GLU A 1 104 ? -3.427 -11.717 5.150 1.00 91.62 104 GLU A C 1
ATOM 798 O O . GLU A 1 104 ? -4.634 -11.952 5.071 1.00 91.62 104 GLU A O 1
ATOM 803 N N . PHE A 1 105 ? -2.830 -10.798 4.388 1.00 94.06 105 PHE A N 1
ATOM 804 C CA . PHE A 1 105 ? -3.531 -10.063 3.339 1.00 94.06 105 PHE A CA 1
ATOM 805 C C . PHE A 1 105 ? -2.635 -9.771 2.131 1.00 94.06 105 PHE A C 1
ATOM 807 O O . PHE A 1 105 ? -1.441 -9.450 2.234 1.00 94.06 105 PHE A O 1
ATOM 814 N N . THR A 1 106 ? -3.246 -9.843 0.950 1.00 93.12 106 THR A N 1
ATOM 815 C CA . THR A 1 106 ? -2.586 -9.594 -0.332 1.00 93.12 106 THR A CA 1
ATOM 816 C C . THR A 1 106 ? -2.834 -8.164 -0.792 1.00 93.12 106 THR A C 1
ATOM 818 O O . THR A 1 106 ? -3.957 -7.669 -0.772 1.00 93.12 106 THR A O 1
ATOM 821 N N . ALA A 1 107 ? -1.774 -7.511 -1.254 1.00 95.50 107 ALA A N 1
ATOM 822 C CA . ALA A 1 107 ? -1.848 -6.235 -1.947 1.00 95.50 107 ALA A CA 1
ATOM 823 C C . ALA A 1 107 ? -1.122 -6.373 -3.281 1.00 95.50 107 ALA A C 1
ATOM 825 O O . ALA A 1 107 ? -0.107 -7.064 -3.359 1.00 95.50 107 ALA A O 1
ATOM 826 N N . VAL A 1 108 ? -1.631 -5.702 -4.311 1.00 94.56 108 VAL A N 1
ATOM 827 C CA . VAL A 1 108 ? -1.033 -5.669 -5.649 1.00 94.56 108 VAL A CA 1
ATOM 828 C C . VAL A 1 108 ? -0.918 -4.225 -6.120 1.00 94.56 108 VAL A C 1
ATOM 830 O O . VAL A 1 108 ? -1.778 -3.396 -5.822 1.00 94.56 108 VAL A O 1
ATOM 833 N N . LEU A 1 109 ? 0.148 -3.923 -6.859 1.00 94.94 109 LEU A N 1
ATOM 834 C CA . LEU A 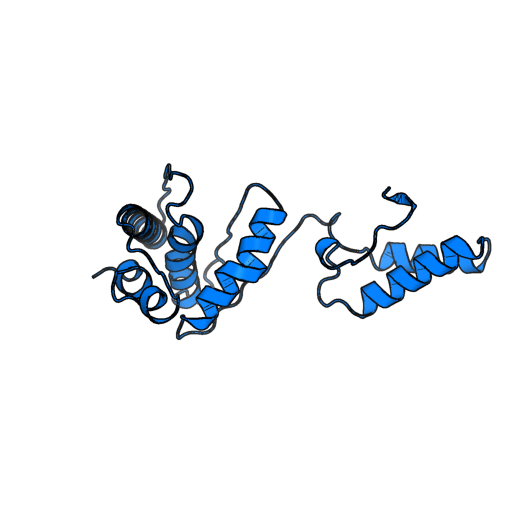1 109 ? 0.400 -2.597 -7.412 1.00 94.94 109 LEU A CA 1
ATOM 835 C C . LEU A 1 109 ? 0.068 -2.572 -8.906 1.00 94.94 109 LEU A C 1
ATOM 837 O O . LEU A 1 109 ? 0.725 -3.233 -9.708 1.00 94.94 109 LEU A O 1
ATOM 841 N N . ALA A 1 110 ? -0.934 -1.779 -9.282 1.00 93.94 110 ALA A N 1
ATOM 842 C CA . ALA A 1 110 ? -1.367 -1.623 -10.666 1.00 93.94 110 ALA A CA 1
ATOM 843 C C . ALA A 1 110 ? -0.946 -0.258 -11.228 1.00 93.94 110 ALA A C 1
ATOM 845 O O . ALA A 1 110 ? -1.421 0.782 -10.775 1.00 93.94 110 ALA A O 1
ATOM 846 N N . LYS A 1 111 ? -0.089 -0.264 -12.256 1.00 94.31 111 LYS A N 1
ATOM 847 C CA . LYS A 1 111 ? 0.354 0.939 -12.981 1.00 94.31 111 LYS A CA 1
ATOM 848 C C . LYS A 1 111 ? -0.150 0.921 -14.427 1.00 94.31 111 LYS A C 1
ATOM 850 O O . LYS A 1 111 ? -0.577 -0.104 -14.955 1.00 94.31 111 LYS A O 1
ATOM 855 N N . GLY A 1 112 ? -0.055 2.055 -15.120 1.00 93.12 112 GLY A N 1
ATOM 856 C CA . GLY A 1 112 ? -0.310 2.091 -16.564 1.00 93.12 112 GLY A CA 1
ATOM 857 C C . GLY A 1 112 ? 0.689 1.216 -17.333 1.00 93.12 112 GLY A C 1
ATOM 858 O O . GLY A 1 112 ? 1.868 1.194 -16.992 1.00 93.12 112 GLY A O 1
ATOM 859 N N . ARG A 1 113 ? 0.247 0.549 -18.409 1.00 93.31 113 ARG A N 1
ATOM 860 C CA . ARG A 1 113 ? 1.056 -0.374 -19.242 1.00 93.31 113 ARG A CA 1
ATOM 861 C C . ARG A 1 113 ? 2.404 0.173 -19.731 1.00 93.31 113 ARG A C 1
ATOM 863 O O . ARG A 1 113 ? 3.303 -0.604 -20.021 1.00 93.31 113 ARG A O 1
ATOM 870 N N . SER A 1 114 ? 2.539 1.492 -19.872 1.00 92.75 114 SER A N 1
ATOM 871 C CA . SER A 1 114 ? 3.787 2.161 -20.262 1.00 92.75 114 SER A CA 1
ATOM 872 C C . SER A 1 114 ? 4.861 2.117 -19.175 1.00 92.75 114 SER A C 1
ATOM 874 O O . SER A 1 114 ? 6.012 2.409 -19.474 1.00 92.75 114 SER A O 1
ATOM 876 N N . ASN A 1 115 ? 4.499 1.741 -17.947 1.00 94.12 115 ASN A N 1
ATOM 877 C CA . ASN A 1 115 ? 5.403 1.567 -16.813 1.00 94.12 115 ASN A CA 1
ATOM 878 C C . ASN A 1 115 ? 5.919 0.133 -16.683 1.00 94.12 115 ASN A C 1
ATOM 880 O O . ASN A 1 115 ? 6.576 -0.174 -15.696 1.00 94.12 115 ASN A O 1
ATOM 884 N N . TYR A 1 116 ? 5.637 -0.731 -17.660 1.00 93.88 116 TYR A N 1
ATOM 885 C CA . TYR A 1 116 ? 6.124 -2.103 -17.690 1.00 93.88 116 TYR A CA 1
ATOM 886 C C . TYR A 1 116 ? 6.877 -2.384 -18.985 1.00 93.88 116 TYR A C 1
ATOM 888 O O . TYR A 1 116 ? 6.579 -1.818 -20.046 1.00 93.88 116 TYR A O 1
ATOM 896 N N . VAL A 1 117 ? 7.841 -3.296 -18.915 1.00 93.31 117 VAL A N 1
ATOM 897 C CA . VAL A 1 117 ? 8.524 -3.806 -20.099 1.00 93.31 117 VAL A CA 1
ATOM 898 C C . VAL A 1 117 ? 7.583 -4.651 -20.947 1.00 93.31 117 VAL A C 1
ATOM 900 O O . VAL A 1 117 ? 6.833 -5.497 -20.467 1.00 93.31 117 VAL A O 1
ATOM 903 N N . SER A 1 118 ? 7.623 -4.432 -22.260 1.00 93.75 118 SER A N 1
ATOM 904 C CA . SER A 1 118 ? 6.880 -5.263 -23.200 1.00 93.75 118 SER A CA 1
ATOM 905 C C . SER A 1 118 ? 7.778 -6.373 -23.728 1.00 93.75 118 SER A C 1
ATOM 907 O O . SER A 1 118 ? 8.570 -6.140 -24.642 1.00 93.75 118 SER A O 1
ATOM 909 N N . LEU A 1 119 ? 7.591 -7.595 -23.221 1.00 92.75 119 LEU A N 1
ATOM 910 C CA . LEU A 1 119 ? 8.329 -8.783 -23.676 1.00 92.75 119 LEU A CA 1
ATOM 911 C C . LEU A 1 119 ? 8.210 -8.995 -25.192 1.00 92.75 119 LEU A C 1
ATOM 913 O O . LEU A 1 119 ? 9.189 -9.309 -25.863 1.00 92.75 119 LEU A O 1
ATOM 917 N N . ARG A 1 120 ? 7.029 -8.721 -25.765 1.00 92.94 120 ARG A N 1
ATOM 918 C CA . ARG A 1 120 ? 6.809 -8.773 -27.219 1.00 92.94 120 ARG A CA 1
ATOM 919 C C . ARG A 1 120 ? 7.699 -7.787 -27.979 1.00 92.94 120 ARG A C 1
ATOM 921 O O . ARG A 1 120 ? 8.303 -8.161 -28.980 1.00 92.94 120 ARG A O 1
ATOM 928 N N . ARG A 1 121 ? 7.766 -6.524 -27.535 1.00 91.62 121 ARG A N 1
ATOM 929 C CA . ARG A 1 121 ? 8.606 -5.504 -28.193 1.00 91.62 121 ARG A CA 1
ATOM 930 C C . ARG A 1 121 ? 10.086 -5.839 -28.036 1.00 91.62 121 ARG A C 1
ATOM 932 O O . ARG A 1 121 ? 10.820 -5.720 -29.008 1.00 91.62 121 ARG A O 1
ATOM 939 N N . LEU A 1 122 ? 10.483 -6.308 -26.855 1.00 91.06 122 LEU A N 1
ATOM 940 C CA . LEU A 1 122 ? 11.852 -6.713 -26.552 1.00 91.06 122 LEU A CA 1
ATOM 941 C C . LEU A 1 122 ? 12.320 -7.870 -27.443 1.00 91.06 122 LEU A C 1
ATOM 943 O O . LEU A 1 122 ? 13.374 -7.786 -28.066 1.00 91.06 122 LEU A O 1
ATOM 947 N N . HIS A 1 123 ? 11.498 -8.912 -27.579 1.00 90.06 123 HIS A N 1
ATOM 948 C CA . HIS A 1 123 ? 11.798 -10.053 -28.442 1.00 90.06 123 HIS A CA 1
ATOM 949 C C . HIS A 1 123 ? 11.891 -9.660 -29.928 1.00 90.06 123 HIS A C 1
ATOM 951 O O . HIS A 1 123 ? 12.777 -10.127 -30.644 1.00 90.06 123 HIS A O 1
ATOM 957 N N . ASN A 1 124 ? 11.010 -8.770 -30.397 1.00 90.06 124 ASN A N 1
ATOM 958 C CA . ASN A 1 124 ? 11.044 -8.283 -31.778 1.00 90.06 124 ASN A CA 1
ATOM 959 C C . ASN A 1 124 ? 12.278 -7.410 -32.065 1.00 90.06 124 ASN A C 1
ATOM 961 O O . ASN A 1 124 ? 12.864 -7.531 -33.140 1.00 90.06 124 ASN A O 1
ATOM 965 N N . ALA A 1 125 ? 12.680 -6.560 -31.116 1.00 86.75 125 ALA A N 1
ATOM 966 C CA . ALA A 1 125 ? 13.880 -5.736 -31.239 1.00 86.75 125 ALA A CA 1
ATOM 967 C C . ALA A 1 125 ? 15.146 -6.606 -31.308 1.00 86.75 125 ALA A C 1
ATOM 969 O O . ALA A 1 125 ? 15.943 -6.445 -32.228 1.00 86.75 125 ALA A O 1
ATOM 970 N N . ALA A 1 126 ? 15.270 -7.603 -30.421 1.00 82.62 126 ALA A N 1
ATOM 971 C CA . ALA A 1 126 ? 16.421 -8.509 -30.397 1.00 82.62 126 ALA A CA 1
ATOM 972 C C . ALA A 1 126 ? 16.615 -9.257 -31.732 1.00 82.62 126 ALA A C 1
ATOM 974 O O . ALA A 1 126 ? 17.716 -9.300 -32.267 1.00 82.62 126 ALA A O 1
ATOM 975 N N . ARG A 1 127 ? 15.526 -9.759 -32.333 1.00 81.94 127 ARG A N 1
ATOM 976 C CA . ARG A 1 127 ? 15.559 -10.445 -33.641 1.00 81.94 127 ARG A CA 1
ATOM 977 C C . ARG A 1 127 ? 15.966 -9.559 -34.821 1.00 81.94 127 ARG A C 1
ATOM 979 O O . ARG A 1 127 ? 16.361 -10.085 -35.862 1.00 81.94 127 ARG A O 1
ATOM 986 N N . THR A 1 128 ? 15.755 -8.251 -34.705 1.00 76.88 128 THR A N 1
ATOM 987 C CA . THR A 1 128 ? 16.010 -7.284 -35.782 1.00 76.88 128 THR A CA 1
ATOM 988 C C . THR A 1 128 ? 17.461 -6.808 -35.735 1.00 76.88 128 THR A C 1
ATOM 990 O O . THR A 1 128 ? 18.124 -6.791 -36.769 1.00 76.88 128 THR A O 1
ATOM 993 N N . GLU A 1 129 ? 17.979 -6.524 -34.536 1.00 68.38 129 GLU A N 1
ATOM 994 C CA . GLU A 1 129 ? 19.381 -6.132 -34.327 1.00 68.38 129 GLU A CA 1
ATOM 995 C C . GLU A 1 129 ? 20.369 -7.243 -34.699 1.00 68.38 129 GLU A C 1
ATOM 997 O O . GLU A 1 129 ? 21.388 -6.947 -35.319 1.00 68.38 129 GLU A O 1
ATOM 1002 N N . ASP A 1 130 ? 20.034 -8.519 -34.461 1.00 64.88 130 ASP A N 1
ATOM 1003 C CA . ASP A 1 130 ? 20.853 -9.663 -34.906 1.00 64.88 130 ASP A CA 1
ATOM 1004 C C . ASP A 1 130 ? 21.109 -9.675 -36.430 1.00 64.88 130 ASP A C 1
ATOM 1006 O O . ASP A 1 130 ? 21.997 -10.380 -36.906 1.00 64.88 130 ASP A O 1
ATOM 1010 N N . LYS A 1 131 ? 20.335 -8.909 -37.213 1.00 60.47 131 LYS A N 1
ATOM 1011 C CA . LYS A 1 131 ? 20.456 -8.829 -38.673 1.00 60.47 131 LYS A CA 1
ATOM 1012 C C . LYS A 1 131 ? 21.111 -7.542 -39.186 1.00 60.47 131 LYS A C 1
ATOM 1014 O O . LYS A 1 131 ? 21.543 -7.541 -40.336 1.00 60.47 131 LYS A O 1
ATOM 1019 N N . GLN A 1 132 ? 21.105 -6.444 -38.420 1.00 60.97 132 GLN A N 1
ATOM 1020 C CA . GLN A 1 132 ? 21.373 -5.089 -38.948 1.00 60.97 132 GLN A CA 1
ATOM 1021 C C . GLN A 1 132 ? 22.076 -4.122 -37.966 1.00 60.97 132 GLN A C 1
ATOM 1023 O O . GLN A 1 132 ? 22.314 -2.972 -38.329 1.00 60.97 132 GLN A O 1
ATOM 1028 N N . GLY A 1 133 ? 22.388 -4.550 -36.738 1.00 60.88 133 GLY A N 1
ATOM 1029 C CA . GLY A 1 133 ? 22.712 -3.654 -35.623 1.00 60.88 133 GLY A CA 1
ATOM 1030 C C . GLY A 1 133 ? 24.162 -3.179 -35.490 1.00 60.88 133 GLY A C 1
ATOM 1031 O O . GLY A 1 133 ? 25.110 -3.869 -35.869 1.00 60.88 133 GLY A O 1
ATOM 1032 N N . SER A 1 134 ? 24.336 -2.010 -34.861 1.00 66.31 134 SER A N 1
ATOM 1033 C CA . SER A 1 134 ? 25.615 -1.582 -34.281 1.00 66.31 134 SER A CA 1
ATOM 1034 C C . SER A 1 134 ? 25.841 -2.299 -32.942 1.00 66.31 134 SER A C 1
ATOM 1036 O O . SER A 1 134 ? 24.896 -2.587 -32.205 1.00 66.31 134 SER A O 1
ATOM 1038 N N . GLY A 1 135 ? 27.100 -2.583 -32.589 1.00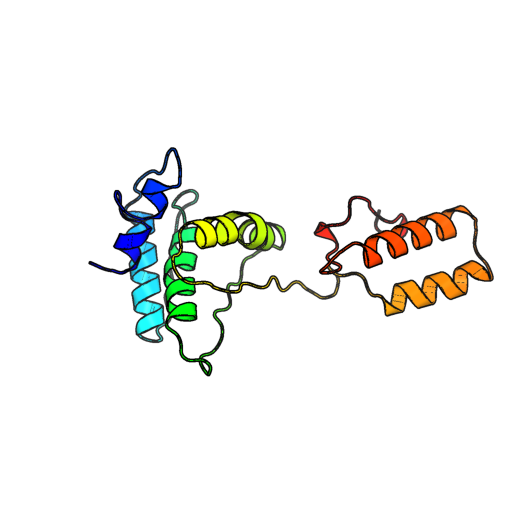 77.00 135 GLY A N 1
ATOM 1039 C CA . GLY A 1 135 ? 27.421 -3.366 -31.387 1.00 77.00 135 GLY A CA 1
ATOM 1040 C C . GLY A 1 135 ? 26.917 -2.763 -30.067 1.00 77.00 135 GLY A C 1
ATOM 1041 O O . GLY A 1 135 ? 26.861 -3.469 -29.063 1.00 77.00 135 GLY A O 1
ATOM 1042 N N . ASP A 1 136 ? 26.553 -1.482 -30.042 1.00 82.19 136 ASP A N 1
ATOM 1043 C CA . ASP A 1 136 ? 26.128 -0.755 -28.843 1.00 82.19 136 ASP A CA 1
ATOM 1044 C C . ASP A 1 136 ? 24.644 -0.998 -28.530 1.00 82.19 136 ASP A C 1
ATOM 1046 O O . ASP A 1 136 ? 24.309 -1.375 -27.404 1.00 82.19 136 ASP A O 1
ATOM 1050 N N . MET A 1 137 ? 23.768 -0.909 -29.538 1.00 81.94 137 MET A N 1
ATOM 1051 C CA . MET A 1 137 ? 22.334 -1.203 -29.398 1.00 81.94 137 MET A CA 1
ATOM 1052 C C . MET A 1 137 ? 22.101 -2.664 -28.991 1.00 81.94 137 MET A C 1
ATOM 1054 O O . MET A 1 137 ? 21.288 -2.963 -28.112 1.00 81.94 137 MET A O 1
ATOM 1058 N N . GLN A 1 138 ? 22.877 -3.592 -29.557 1.00 84.12 138 GLN A N 1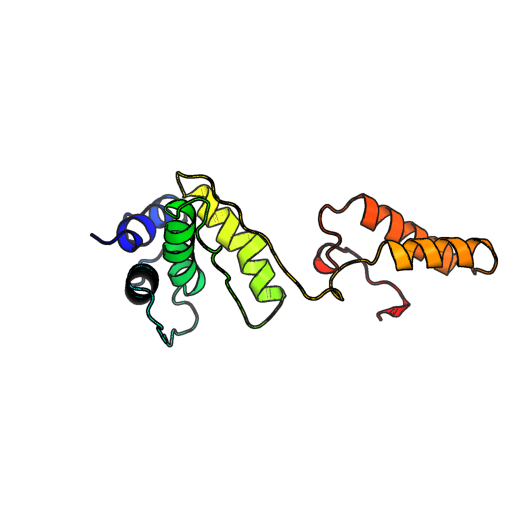
ATOM 1059 C CA . GLN A 1 138 ? 22.786 -5.008 -29.202 1.00 84.12 138 GLN A CA 1
ATOM 1060 C C . GLN A 1 138 ? 23.170 -5.265 -27.732 1.00 84.12 138 GLN A C 1
ATOM 1062 O O . GLN A 1 138 ? 22.555 -6.106 -27.064 1.00 84.12 138 GLN A O 1
ATOM 1067 N N . ARG A 1 139 ? 24.142 -4.514 -27.186 1.00 86.62 139 ARG A N 1
ATOM 1068 C CA . ARG A 1 139 ? 24.501 -4.579 -25.758 1.00 86.62 139 ARG A CA 1
ATOM 1069 C C . ARG A 1 139 ? 23.387 -4.035 -24.867 1.00 86.62 139 ARG A C 1
ATOM 1071 O O . ARG A 1 139 ? 23.088 -4.667 -23.851 1.00 86.62 139 ARG A O 1
ATOM 1078 N N . GLU A 1 140 ? 22.746 -2.930 -25.248 1.00 88.56 140 GLU A N 1
ATOM 1079 C CA . GLU A 1 140 ? 21.608 -2.373 -24.503 1.00 88.56 140 GLU A CA 1
ATOM 1080 C C . GLU A 1 140 ? 20.406 -3.322 -24.484 1.00 88.56 140 GLU A C 1
ATOM 1082 O O . GLU A 1 140 ? 19.883 -3.624 -23.410 1.00 88.56 140 GLU A O 1
ATOM 1087 N N . LEU A 1 141 ? 20.008 -3.878 -25.634 1.00 89.19 141 LEU A N 1
ATOM 1088 C CA . LEU A 1 141 ? 18.918 -4.859 -25.694 1.00 89.19 141 LEU A CA 1
ATOM 1089 C C . LEU A 1 141 ? 19.228 -6.118 -24.882 1.00 89.19 141 LEU A C 1
ATOM 1091 O O . LEU A 1 141 ? 18.351 -6.642 -24.194 1.00 89.19 141 LEU A O 1
ATOM 1095 N N . SER A 1 142 ? 20.478 -6.585 -24.918 1.00 89.50 142 SER A N 1
ATOM 1096 C CA . SER A 1 142 ? 20.919 -7.719 -24.103 1.00 89.50 142 SER A CA 1
ATOM 1097 C C . SER A 1 142 ? 20.837 -7.412 -22.605 1.00 89.50 142 SER A C 1
ATOM 1099 O O . SER A 1 142 ? 20.442 -8.277 -21.823 1.00 89.50 142 SER A O 1
ATOM 1101 N N . ARG A 1 143 ? 21.174 -6.181 -22.187 1.00 91.69 143 ARG A N 1
ATOM 1102 C CA . ARG A 1 143 ? 21.007 -5.724 -20.799 1.00 91.69 143 ARG A CA 1
ATOM 1103 C C . ARG A 1 143 ? 19.530 -5.686 -20.406 1.00 91.69 143 ARG A C 1
ATOM 1105 O O . ARG A 1 143 ? 19.181 -6.240 -19.368 1.00 91.69 143 ARG A O 1
ATOM 1112 N N . LEU A 1 144 ? 18.673 -5.107 -21.249 1.00 92.00 144 LEU A N 1
ATOM 1113 C CA . LEU A 1 144 ? 17.230 -5.023 -21.010 1.00 92.00 144 LEU A CA 1
ATOM 1114 C C . LEU A 1 144 ? 16.570 -6.402 -20.932 1.00 92.00 144 LEU A C 1
ATOM 1116 O O . LEU A 1 144 ? 15.706 -6.614 -20.087 1.00 92.00 144 LEU A O 1
ATOM 1120 N N . LYS A 1 145 ? 17.013 -7.356 -21.756 1.00 92.12 145 LYS A N 1
ATOM 1121 C CA . LYS A 1 145 ? 16.569 -8.752 -21.692 1.00 92.12 145 LYS A CA 1
ATOM 1122 C C . LYS A 1 145 ? 16.946 -9.422 -20.376 1.00 92.12 145 LYS A C 1
ATOM 1124 O O . LYS A 1 145 ? 16.062 -9.955 -19.718 1.00 92.12 145 LYS A O 1
ATOM 1129 N N . ARG A 1 146 ? 18.217 -9.338 -19.968 1.00 92.31 146 ARG A N 1
ATOM 1130 C CA . ARG A 1 146 ? 18.666 -9.908 -18.687 1.00 92.31 146 ARG A CA 1
ATOM 1131 C C . ARG A 1 146 ? 17.902 -9.322 -17.502 1.00 92.31 146 ARG A C 1
ATOM 1133 O O . ARG A 1 146 ? 17.495 -10.066 -16.623 1.00 92.31 146 ARG A O 1
ATOM 1140 N N . TRP A 1 147 ? 17.674 -8.009 -17.503 1.00 94.56 147 TRP A N 1
ATOM 1141 C CA . TRP A 1 147 ? 16.882 -7.360 -16.460 1.00 94.56 147 TRP A CA 1
ATOM 1142 C C . TRP A 1 147 ? 15.414 -7.821 -16.470 1.00 94.56 147 TRP A C 1
ATOM 1144 O O . TRP A 1 147 ? 14.858 -8.114 -15.415 1.00 94.56 147 TRP A O 1
ATOM 1154 N N . ALA A 1 148 ? 14.793 -7.947 -17.649 1.00 93.69 148 ALA A N 1
ATOM 1155 C CA . ALA A 1 148 ? 13.410 -8.410 -17.770 1.00 93.69 148 ALA A CA 1
ATOM 1156 C C . ALA A 1 148 ? 13.228 -9.863 -17.294 1.00 93.69 148 ALA A C 1
ATOM 1158 O O . ALA A 1 148 ? 12.144 -10.220 -16.847 1.00 93.69 148 ALA A O 1
ATOM 1159 N N . GLU A 1 149 ? 14.275 -10.688 -17.384 1.00 92.56 149 GLU A N 1
ATOM 1160 C CA . GLU A 1 149 ? 14.306 -12.062 -16.864 1.00 92.56 149 GLU A CA 1
ATOM 1161 C C . GLU A 1 149 ? 14.584 -12.127 -15.350 1.00 92.56 149 GLU A C 1
ATOM 1163 O O . GLU A 1 149 ? 14.255 -13.132 -14.725 1.00 92.56 149 GLU A O 1
ATOM 1168 N N . SER A 1 150 ? 15.171 -11.084 -14.747 1.00 93.06 150 SER A N 1
ATOM 1169 C CA . SER A 1 150 ? 15.496 -11.050 -13.311 1.00 93.06 150 SER A CA 1
ATOM 1170 C C . SER A 1 150 ? 14.429 -10.401 -12.425 1.00 93.06 150 SER A C 1
ATOM 1172 O O . SER A 1 150 ? 14.518 -10.495 -11.206 1.00 93.06 150 SER A O 1
ATOM 1174 N N . THR A 1 151 ? 13.470 -9.684 -13.011 1.00 92.00 151 THR A N 1
ATOM 1175 C CA . THR A 1 151 ? 12.415 -8.962 -12.282 1.00 92.00 151 THR A CA 1
ATOM 1176 C C . THR A 1 151 ? 11.128 -9.783 -12.196 1.00 92.00 151 THR A C 1
ATOM 1178 O O . THR A 1 151 ? 10.797 -10.526 -13.117 1.00 92.00 151 THR A O 1
ATOM 1181 N N . GLU A 1 152 ? 10.380 -9.633 -11.102 1.00 87.94 152 GLU A N 1
ATOM 1182 C CA . GLU A 1 152 ? 9.110 -10.343 -10.891 1.00 87.94 152 GLU A CA 1
ATOM 1183 C C . GLU A 1 152 ? 7.924 -9.663 -11.588 1.00 87.94 152 GLU A C 1
ATOM 1185 O O . GLU A 1 152 ? 6.975 -10.332 -11.994 1.00 87.94 152 GLU A O 1
ATOM 1190 N N . ASP A 1 153 ? 7.964 -8.334 -11.735 1.00 88.94 153 ASP A N 1
ATOM 1191 C CA . ASP A 1 153 ? 6.824 -7.539 -12.204 1.00 88.94 153 ASP A CA 1
ATOM 1192 C C . ASP A 1 153 ? 7.071 -6.819 -13.537 1.00 88.94 153 ASP A C 1
ATOM 1194 O O . ASP A 1 153 ? 6.126 -6.359 -14.180 1.00 88.94 153 ASP A O 1
ATOM 1198 N N . GLY A 1 154 ? 8.329 -6.708 -13.977 1.00 91.88 154 GLY A N 1
ATOM 1199 C CA . GLY A 1 154 ? 8.686 -5.978 -15.193 1.00 91.88 154 GLY A CA 1
ATOM 1200 C C . GLY A 1 154 ? 8.494 -4.463 -15.090 1.00 91.88 154 GLY A C 1
ATOM 1201 O O . GLY A 1 154 ? 8.443 -3.794 -16.126 1.00 91.88 154 GLY A O 1
ATOM 1202 N N . SER A 1 155 ? 8.342 -3.915 -13.881 1.00 93.06 155 SER A N 1
ATOM 1203 C CA . SER A 1 155 ? 8.096 -2.494 -13.632 1.00 93.06 155 SER A CA 1
ATOM 1204 C C . SER A 1 155 ? 9.330 -1.658 -13.954 1.00 93.06 155 SER A C 1
ATOM 1206 O O . SER A 1 155 ? 10.402 -1.890 -13.414 1.00 93.06 155 SER A O 1
ATOM 1208 N N . LYS A 1 156 ? 9.175 -0.591 -14.741 1.00 91.06 156 LYS A N 1
ATOM 1209 C CA . LYS A 1 156 ? 10.260 0.358 -15.044 1.00 91.06 156 LYS A CA 1
ATOM 1210 C C . LYS A 1 156 ? 10.943 0.915 -13.796 1.00 91.06 156 LYS A C 1
ATOM 1212 O O . LYS A 1 156 ? 12.141 1.148 -13.816 1.00 91.06 156 LYS A O 1
ATOM 1217 N N . SER A 1 157 ? 10.203 1.082 -12.704 1.00 89.12 157 SER A N 1
ATOM 1218 C CA . SER A 1 157 ? 10.749 1.601 -11.447 1.00 89.12 157 SER A CA 1
ATOM 1219 C C . SER A 1 157 ? 11.764 0.677 -10.764 1.00 89.12 157 SER A C 1
ATOM 1221 O O . SER A 1 157 ? 12.486 1.136 -9.889 1.00 89.12 157 SER A O 1
ATOM 1223 N N . SER A 1 158 ? 11.816 -0.612 -11.127 1.00 87.25 158 SER A N 1
ATOM 1224 C CA . SER A 1 158 ? 12.831 -1.555 -10.634 1.00 87.25 158 SER A CA 1
ATOM 1225 C C . SER A 1 158 ? 14.060 -1.632 -11.551 1.00 87.25 158 SER A C 1
ATOM 1227 O O . SER A 1 158 ? 14.939 -2.467 -11.344 1.00 87.25 158 SER A O 1
ATOM 1229 N N . MET A 1 159 ? 14.133 -0.783 -12.581 1.00 89.38 159 MET A N 1
ATOM 1230 C CA . MET A 1 159 ? 15.268 -0.700 -13.498 1.00 89.38 159 MET A CA 1
ATOM 1231 C C . MET A 1 159 ? 16.337 0.251 -12.951 1.00 89.38 159 MET A C 1
ATOM 1233 O O . MET A 1 159 ? 16.052 1.396 -12.614 1.00 89.38 159 MET A O 1
ATOM 1237 N N . ASP A 1 160 ? 17.584 -0.218 -12.895 1.00 87.88 160 ASP A N 1
ATOM 1238 C CA . ASP A 1 160 ? 18.755 0.529 -12.411 1.00 87.88 160 ASP A CA 1
ATOM 1239 C C . ASP A 1 160 ? 19.474 1.318 -13.524 1.00 87.88 160 ASP A C 1
ATOM 1241 O O . ASP A 1 160 ? 20.584 1.818 -13.339 1.00 87.88 160 ASP A O 1
ATOM 1245 N N . PHE A 1 161 ? 18.869 1.411 -14.709 1.00 88.12 161 PHE A N 1
ATOM 1246 C CA . PHE A 1 161 ? 19.400 2.140 -15.856 1.00 88.12 161 PHE A CA 1
ATOM 1247 C C . PHE A 1 161 ? 18.290 2.728 -16.715 1.00 88.12 161 PHE A C 1
ATOM 1249 O O . PHE A 1 161 ? 17.157 2.260 -16.690 1.00 88.12 161 PHE A O 1
ATOM 1256 N N . THR A 1 162 ? 18.654 3.711 -17.532 1.00 85.56 162 THR A N 1
ATOM 1257 C CA . THR A 1 162 ? 17.767 4.306 -18.531 1.00 85.56 162 THR A CA 1
ATOM 1258 C C . THR A 1 162 ? 18.245 3.888 -19.922 1.00 85.56 162 THR A C 1
ATOM 1260 O O . THR A 1 162 ? 19.414 4.123 -20.242 1.00 85.56 162 THR A O 1
ATOM 1263 N N . PRO A 1 163 ? 17.402 3.245 -20.751 1.00 82.62 163 PRO A N 1
ATOM 1264 C CA . PRO A 1 163 ? 17.737 2.968 -22.145 1.00 82.62 163 PRO A CA 1
ATOM 1265 C C . PRO A 1 163 ? 18.003 4.263 -22.923 1.00 82.62 163 PRO A C 1
ATOM 1267 O O . PRO A 1 163 ? 17.319 5.262 -22.707 1.00 82.62 163 PRO A O 1
ATOM 1270 N N . SER A 1 164 ? 18.941 4.236 -23.871 1.00 78.75 164 SER A N 1
ATOM 1271 C CA . SER A 1 164 ? 19.361 5.426 -24.634 1.00 78.75 164 SER A CA 1
ATOM 1272 C C . SER A 1 164 ? 18.221 6.163 -25.355 1.00 78.75 164 SER A C 1
ATOM 1274 O O . SER A 1 164 ? 18.265 7.381 -25.482 1.00 78.75 164 SER A O 1
ATOM 1276 N N . GLY A 1 165 ? 17.176 5.451 -25.794 1.00 69.50 165 GLY A N 1
ATOM 1277 C CA . GLY A 1 165 ? 16.005 6.033 -26.464 1.00 69.50 165 GLY A CA 1
ATOM 1278 C C . GLY A 1 165 ? 14.941 6.646 -25.542 1.00 69.50 165 GLY A C 1
ATOM 1279 O O . GLY A 1 165 ? 13.910 7.090 -26.044 1.00 69.50 165 GLY A O 1
ATOM 1280 N N . GLU A 1 166 ? 15.141 6.620 -24.220 1.00 62.38 166 GLU A N 1
ATOM 1281 C CA . GLU A 1 166 ? 14.271 7.288 -23.234 1.00 62.38 166 GLU A CA 1
ATOM 1282 C C . GLU A 1 166 ? 14.901 8.555 -22.621 1.00 62.38 166 GLU A C 1
ATOM 1284 O O . GLU A 1 166 ? 14.232 9.219 -21.828 1.00 62.38 166 GLU A O 1
ATOM 1289 N N . ALA A 1 167 ? 16.156 8.876 -22.967 1.00 50.88 167 ALA A N 1
ATOM 1290 C CA . ALA A 1 167 ? 16.880 10.055 -22.483 1.00 50.88 167 ALA A CA 1
ATOM 1291 C C . ALA A 1 167 ? 16.529 11.343 -23.247 1.00 50.88 167 ALA A C 1
ATOM 1293 O O . ALA A 1 167 ? 16.241 11.264 -24.464 1.00 50.88 167 ALA A O 1
#

Radius of gyration: 21.4 Å; chains: 1; bounding box: 50×33×62 Å

Secondary structure (DSSP, 8-state):
--HHHHHHSTTSHHHHHSTT----HHHHHHHHHHHHHHHTT--------TTS-HHHHHHHHHHHHHHSS-TTSPPP----S-HHHHHHIIIIIHHHHHHH-SS---------GGGB--HHHHHHHHHHHHHH--HHHHHHHHHHHHHHHH-SS-BGGG-SS--GGG-

Foldseek 3Di:
DDQLCLDLNCPHLCVVPPPPRDRQVVLSVLLVQLLVCLVVVHDDDDDDDPPSPVLCSNVVSLQVCQQVDDPPDDHDDDDDDDPVVLCCCVVPVVVSVCVRDPDDDDDDRDDPPVQFDDPVVLVVQQVVCVPPNDPVVNVLSVVLVVVCVVDDTRGNVPDPDDRPVRD

pLDDT: mean 89.99, std 8.23, range [50.88, 98.0]